Protein AF-A0A662H8C0-F1 (afdb_monomer_lite)

Radius of gyration: 19.77 Å; chains: 1; bounding box: 41×59×41 Å

Sequence (130 aa):
MLSRILSSNLGEEVEVVNSGVNGDTTRLALAGIDRGVFQHNPNLLIVMLGFNDALSPHRGLSLEEYENNLRLIVELASYRGVRVVLTTPNPVIEKLRGTAPGGAREAPKVREAPRVEPEHHYEEPRGWAG

Structure (mmCIF, N/CA/C/O backbone):
data_AF-A0A662H8C0-F1
#
_entry.id   AF-A0A662H8C0-F1
#
loop_
_atom_site.group_PDB
_atom_site.id
_atom_site.type_symbol
_atom_site.label_atom_id
_atom_site.label_alt_id
_atom_site.label_comp_id
_atom_site.label_asym_id
_atom_site.label_entity_id
_atom_site.label_seq_id
_atom_site.pdbx_PDB_ins_code
_atom_site.Cartn_x
_atom_site.Cartn_y
_atom_site.Cartn_z
_atom_site.occupancy
_atom_site.B_iso_or_equiv
_atom_site.auth_seq_id
_atom_site.auth_comp_id
_atom_site.auth_asym_id
_atom_site.auth_atom_id
_atom_site.pdbx_PDB_model_num
ATOM 1 N N . MET A 1 1 ? 4.672 -4.596 18.786 1.00 79.12 1 MET A N 1
ATOM 2 C CA . MET A 1 1 ? 5.603 -3.477 19.074 1.00 79.12 1 MET A CA 1
ATOM 3 C C . MET A 1 1 ? 5.020 -2.150 18.603 1.00 79.12 1 MET A C 1
ATOM 5 O O . MET A 1 1 ? 4.878 -1.272 19.439 1.00 79.12 1 MET A O 1
ATOM 9 N N . LEU A 1 2 ? 4.616 -2.020 17.331 1.00 85.75 2 LEU A N 1
ATOM 10 C CA . LEU A 1 2 ? 4.013 -0.785 16.808 1.00 85.75 2 LEU A CA 1
ATOM 11 C C . LEU A 1 2 ? 2.673 -0.424 17.471 1.00 85.75 2 LEU A C 1
ATOM 13 O O . LEU A 1 2 ? 2.526 0.708 17.913 1.00 85.75 2 LEU A O 1
ATOM 17 N N . SER A 1 3 ? 1.757 -1.387 17.632 1.00 87.94 3 SER A N 1
ATOM 18 C CA . SER A 1 3 ? 0.488 -1.176 18.354 1.00 87.94 3 SER A CA 1
ATOM 19 C C . SER A 1 3 ? 0.710 -0.559 19.734 1.00 87.94 3 SER A C 1
ATOM 21 O O . SER A 1 3 ? 0.181 0.499 20.023 1.00 87.94 3 SER A O 1
ATOM 23 N N . ARG A 1 4 ? 1.607 -1.135 20.544 1.00 90.06 4 ARG A N 1
ATOM 24 C CA . ARG A 1 4 ? 1.956 -0.611 21.876 1.00 90.06 4 ARG A CA 1
ATOM 25 C C . ARG A 1 4 ? 2.463 0.837 21.849 1.00 90.06 4 ARG A C 1
ATOM 27 O O . ARG A 1 4 ? 2.117 1.605 22.740 1.00 90.06 4 ARG A O 1
ATOM 34 N N . ILE A 1 5 ? 3.295 1.196 20.869 1.00 93.50 5 ILE A N 1
ATOM 35 C CA . ILE A 1 5 ? 3.823 2.563 20.733 1.00 93.50 5 ILE A CA 1
ATOM 36 C C . ILE A 1 5 ? 2.693 3.527 20.368 1.00 93.50 5 ILE A C 1
ATOM 38 O O . ILE A 1 5 ? 2.568 4.578 20.990 1.00 93.50 5 ILE A O 1
ATOM 42 N N . LEU A 1 6 ? 1.858 3.161 19.393 1.00 91.94 6 LEU A N 1
ATOM 43 C CA . LEU A 1 6 ? 0.723 3.985 18.981 1.00 91.94 6 LEU A CA 1
ATOM 44 C C . LEU A 1 6 ? -0.277 4.148 20.121 1.00 91.94 6 LEU A C 1
ATOM 46 O O . LEU A 1 6 ? -0.630 5.279 20.438 1.00 91.94 6 LEU A O 1
ATOM 50 N N . SER A 1 7 ? -0.638 3.059 20.801 1.00 92.31 7 SER A N 1
ATOM 51 C CA . SER A 1 7 ? -1.571 3.122 21.920 1.00 92.31 7 SER A CA 1
ATOM 52 C C . SER A 1 7 ? -1.055 4.009 23.051 1.00 92.31 7 SER A C 1
ATOM 54 O O . SER A 1 7 ? -1.790 4.824 23.597 1.00 92.31 7 SER A O 1
ATOM 56 N N . SER A 1 8 ? 0.239 3.909 23.378 1.00 93.50 8 SER A N 1
ATOM 57 C CA . SER A 1 8 ? 0.850 4.743 24.419 1.00 93.50 8 SER A CA 1
ATOM 58 C C . SER A 1 8 ? 0.883 6.229 24.057 1.00 93.50 8 SER A C 1
ATOM 60 O O . SER A 1 8 ? 0.754 7.058 24.950 1.00 93.50 8 SER A O 1
ATOM 62 N N . ASN A 1 9 ? 1.102 6.568 22.785 1.00 94.81 9 ASN A N 1
ATOM 63 C CA . ASN A 1 9 ? 1.202 7.961 22.341 1.00 94.81 9 ASN A CA 1
ATOM 64 C C . ASN A 1 9 ? -0.166 8.611 22.114 1.00 94.81 9 ASN A C 1
ATOM 66 O O . ASN A 1 9 ? -0.297 9.818 22.285 1.00 94.81 9 ASN A O 1
ATOM 70 N N . LEU A 1 10 ? -1.166 7.826 21.706 1.00 92.12 10 LEU A N 1
ATOM 71 C CA . LEU A 1 10 ? -2.519 8.316 21.438 1.00 92.12 10 LEU A CA 1
ATOM 72 C C . LEU A 1 10 ? -3.417 8.274 22.679 1.00 92.12 10 LEU A C 1
ATOM 74 O O . LEU A 1 10 ? -4.424 8.971 22.712 1.00 92.12 10 LEU A O 1
ATOM 78 N N . GLY A 1 11 ? -3.059 7.487 23.699 1.00 94.00 11 GLY A N 1
ATOM 79 C CA . GLY A 1 11 ? -3.901 7.289 24.881 1.00 94.00 11 GLY A CA 1
ATOM 80 C C . GLY A 1 11 ? -5.142 6.431 24.611 1.00 94.00 11 GLY A C 1
ATOM 81 O O . GLY A 1 11 ? -6.066 6.429 25.418 1.00 94.00 11 GLY A O 1
ATOM 82 N N . GLU A 1 12 ? -5.159 5.697 23.498 1.00 93.31 12 GLU A N 1
ATOM 83 C CA . GLU A 1 12 ? -6.263 4.842 23.052 1.00 93.31 12 GLU A CA 1
ATOM 84 C C . GLU A 1 12 ? -5.739 3.457 22.664 1.00 93.31 12 GLU A C 1
ATOM 86 O O . GLU A 1 12 ? -4.566 3.296 22.335 1.00 93.31 12 GLU A O 1
ATOM 91 N N . GLU A 1 13 ? -6.584 2.430 22.690 1.00 94.06 13 GLU A N 1
ATOM 92 C CA . GLU A 1 13 ? -6.186 1.101 22.228 1.00 94.06 13 GLU A CA 1
ATOM 93 C C . GLU A 1 13 ? -6.193 1.035 20.694 1.00 94.06 13 GLU A C 1
ATOM 95 O O . GLU A 1 13 ? -7.218 1.263 20.056 1.00 94.06 13 GLU A O 1
ATOM 100 N N . VAL A 1 14 ? -5.040 0.716 20.096 1.00 94.94 14 VAL A N 1
ATOM 101 C CA . VAL A 1 14 ? -4.868 0.620 18.642 1.00 94.94 14 VAL A CA 1
ATOM 102 C C . VAL A 1 14 ? -4.507 -0.802 18.227 1.00 94.94 14 VAL A C 1
ATOM 104 O O . VAL A 1 14 ? -3.469 -1.344 18.624 1.00 94.94 14 VAL A O 1
ATOM 107 N N . GLU A 1 15 ? -5.318 -1.377 17.342 1.00 95.44 15 GLU A N 1
ATOM 108 C CA . GLU A 1 15 ? -4.973 -2.593 16.610 1.00 95.44 15 GLU A CA 1
ATOM 109 C C . GLU A 1 15 ? -4.134 -2.249 15.372 1.00 95.44 15 GLU A C 1
ATOM 111 O O . GLU A 1 15 ? -4.421 -1.307 14.634 1.00 95.44 15 GLU A O 1
ATOM 116 N N . VAL A 1 16 ? -3.073 -3.022 15.137 1.00 96.12 16 VAL A N 1
ATOM 117 C CA . VAL A 1 16 ? -2.213 -2.861 13.962 1.00 96.12 16 VAL A CA 1
ATOM 118 C C . VAL A 1 16 ? -2.063 -4.204 13.270 1.00 96.12 16 VAL A C 1
ATOM 120 O O . VAL A 1 16 ? -1.516 -5.143 13.850 1.00 96.12 16 VAL A O 1
ATOM 123 N N . VAL A 1 17 ? -2.477 -4.257 12.006 1.00 96.50 17 VAL A N 1
ATOM 124 C CA . VAL A 1 17 ? -2.337 -5.426 11.136 1.00 96.50 17 VAL A CA 1
ATOM 125 C C . VAL A 1 17 ? -1.258 -5.147 10.093 1.00 96.50 17 VAL A C 1
ATOM 127 O O . VAL A 1 17 ? -1.280 -4.117 9.423 1.00 96.50 17 VAL A O 1
ATOM 130 N N . ASN A 1 18 ? -0.290 -6.058 9.961 1.00 95.62 18 ASN A N 1
ATOM 131 C CA . ASN A 1 18 ? 0.692 -5.999 8.882 1.00 95.62 18 ASN A CA 1
ATOM 132 C C . ASN A 1 18 ? 0.175 -6.788 7.674 1.00 95.62 18 ASN A C 1
ATOM 134 O O . ASN A 1 18 ? 0.139 -8.017 7.714 1.00 95.62 18 ASN A O 1
ATOM 138 N N . SER A 1 19 ? -0.175 -6.072 6.608 1.00 96.12 19 SER A N 1
ATOM 139 C CA . SER A 1 19 ? -0.646 -6.646 5.341 1.00 96.12 19 SER A CA 1
ATOM 140 C C . SER A 1 19 ? 0.432 -6.692 4.248 1.00 96.12 19 SER A C 1
ATOM 142 O O . SER A 1 19 ? 0.122 -6.976 3.094 1.00 96.12 19 SER A O 1
ATOM 144 N N . GLY A 1 20 ? 1.690 -6.378 4.575 1.00 93.50 20 GLY A N 1
ATOM 145 C CA . GLY A 1 20 ? 2.796 -6.371 3.622 1.00 93.50 20 GLY A CA 1
ATOM 146 C C . GLY A 1 20 ? 3.319 -7.775 3.318 1.00 93.50 20 GLY A C 1
ATOM 147 O O . GLY A 1 20 ? 3.577 -8.564 4.228 1.00 93.50 20 GLY A O 1
ATOM 148 N N . VAL A 1 21 ? 3.535 -8.065 2.033 1.00 92.31 21 VAL A N 1
ATOM 149 C CA . VAL A 1 21 ? 4.113 -9.328 1.557 1.00 92.31 21 VAL A CA 1
ATOM 150 C C . VAL A 1 21 ? 5.485 -9.068 0.939 1.00 92.31 21 VAL A C 1
ATOM 152 O O . VAL A 1 21 ? 5.679 -8.163 0.126 1.00 92.31 21 VAL A O 1
ATOM 155 N N . ASN A 1 22 ? 6.474 -9.868 1.340 1.00 90.00 22 ASN A N 1
ATOM 156 C CA . ASN A 1 22 ? 7.832 -9.755 0.816 1.00 90.00 22 ASN A CA 1
ATOM 157 C C . ASN A 1 22 ? 7.850 -9.968 -0.703 1.00 90.00 22 ASN A C 1
ATOM 159 O O . ASN A 1 22 ? 7.406 -11.002 -1.195 1.00 90.00 22 ASN A O 1
ATOM 163 N N . GLY A 1 23 ? 8.432 -9.014 -1.429 1.00 87.75 23 GLY A N 1
ATOM 164 C CA . GLY A 1 23 ? 8.538 -9.072 -2.889 1.00 87.75 23 GLY A CA 1
ATOM 165 C C . GLY A 1 23 ? 7.343 -8.487 -3.646 1.00 87.75 23 GLY A C 1
ATOM 166 O O . GLY A 1 23 ? 7.404 -8.428 -4.875 1.00 87.75 23 GLY A O 1
ATOM 167 N N . ASP A 1 24 ? 6.299 -8.014 -2.956 1.00 91.44 24 ASP A N 1
ATOM 168 C CA . ASP A 1 24 ? 5.156 -7.390 -3.621 1.00 91.44 24 ASP A CA 1
ATOM 169 C C . ASP A 1 24 ? 5.541 -6.095 -4.337 1.00 91.44 24 ASP A C 1
ATOM 171 O O . ASP A 1 24 ? 6.325 -5.279 -3.841 1.00 91.44 24 ASP A O 1
ATOM 175 N N . THR A 1 25 ? 4.949 -5.923 -5.517 1.00 94.25 25 THR A N 1
ATOM 176 C CA . THR A 1 25 ? 4.856 -4.652 -6.236 1.00 94.25 25 THR A CA 1
ATOM 177 C C . THR A 1 25 ? 3.486 -4.027 -5.982 1.00 94.25 25 THR A C 1
ATOM 179 O O . THR A 1 25 ? 2.572 -4.692 -5.487 1.00 94.25 25 THR A O 1
ATOM 182 N N . THR A 1 26 ? 3.286 -2.777 -6.393 1.00 96.00 26 THR A N 1
ATOM 183 C CA . THR A 1 26 ? 1.966 -2.127 -6.358 1.00 96.00 26 THR A CA 1
ATOM 184 C C . THR A 1 26 ? 0.889 -2.910 -7.112 1.00 96.00 26 THR A C 1
ATOM 186 O O . THR A 1 26 ? -0.246 -2.964 -6.648 1.00 96.00 26 THR A O 1
ATOM 189 N N . ARG A 1 27 ? 1.241 -3.602 -8.206 1.00 95.94 27 ARG A N 1
ATOM 190 C CA . ARG A 1 27 ? 0.320 -4.478 -8.954 1.00 95.94 27 ARG A CA 1
ATOM 191 C C . ARG A 1 27 ? -0.211 -5.627 -8.091 1.00 95.94 27 ARG A C 1
ATOM 193 O O . ARG A 1 27 ? -1.407 -5.904 -8.102 1.00 95.94 27 ARG A O 1
ATOM 200 N N . LEU A 1 28 ? 0.679 -6.316 -7.371 1.00 95.44 28 LEU A N 1
ATOM 201 C CA . LEU A 1 28 ? 0.303 -7.454 -6.521 1.00 95.44 28 LEU A CA 1
ATOM 202 C C . LEU A 1 28 ?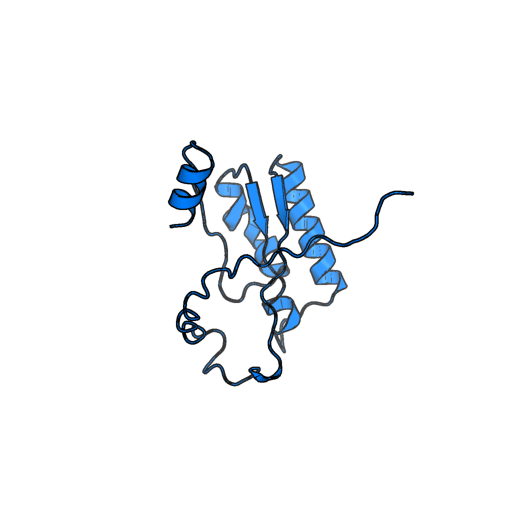 -0.478 -6.990 -5.291 1.00 95.44 28 LEU A C 1
ATOM 204 O O . LEU A 1 28 ? -1.517 -7.571 -4.978 1.00 95.44 28 LEU A O 1
ATOM 208 N N . ALA A 1 29 ? -0.034 -5.895 -4.671 1.00 96.38 29 ALA A N 1
ATOM 209 C CA . ALA A 1 29 ? -0.732 -5.285 -3.547 1.00 96.38 29 ALA A CA 1
ATOM 210 C C . ALA A 1 29 ? -2.163 -4.872 -3.928 1.00 96.38 29 ALA A C 1
ATOM 212 O O . ALA A 1 29 ? -3.102 -5.190 -3.202 1.00 96.38 29 ALA A O 1
ATOM 213 N N . LEU A 1 30 ? -2.347 -4.231 -5.090 1.00 97.69 30 LEU A N 1
ATOM 214 C CA . LEU A 1 30 ? -3.665 -3.843 -5.597 1.00 97.69 30 LEU A CA 1
ATOM 215 C C . LEU A 1 30 ? -4.551 -5.067 -5.872 1.00 97.69 30 LEU A C 1
ATOM 217 O O . LEU A 1 30 ? -5.702 -5.089 -5.451 1.00 97.69 30 LEU A O 1
ATOM 221 N N . ALA A 1 31 ? -4.018 -6.106 -6.521 1.00 97.19 31 ALA A N 1
ATOM 222 C CA . ALA A 1 31 ? -4.773 -7.328 -6.806 1.00 97.19 31 ALA A CA 1
ATOM 223 C C . ALA A 1 31 ? -5.231 -8.065 -5.532 1.00 97.19 31 ALA A C 1
ATOM 225 O O . ALA A 1 31 ? -6.267 -8.729 -5.534 1.00 97.19 31 ALA A O 1
ATOM 226 N N . GLY A 1 32 ? -4.459 -7.962 -4.448 1.00 96.81 32 GLY A N 1
ATOM 227 C CA . GLY A 1 32 ? -4.745 -8.603 -3.167 1.00 96.81 32 GLY A CA 1
ATOM 228 C C . GLY A 1 32 ? -5.466 -7.726 -2.143 1.00 96.81 32 GLY A C 1
ATOM 229 O O . GLY A 1 32 ? -5.749 -8.222 -1.053 1.00 96.81 32 GLY A O 1
ATOM 230 N N . ILE A 1 33 ? -5.753 -6.453 -2.441 1.00 97.62 33 ILE A N 1
ATOM 231 C CA . ILE A 1 33 ? -6.072 -5.455 -1.408 1.00 97.62 33 ILE A CA 1
ATOM 232 C C . ILE A 1 33 ? -7.335 -5.777 -0.601 1.00 97.62 33 ILE A C 1
ATOM 234 O O . ILE A 1 33 ? -7.342 -5.595 0.616 1.00 97.62 33 ILE A O 1
ATOM 238 N N . ASP A 1 34 ? -8.381 -6.324 -1.226 1.00 97.62 34 ASP A N 1
ATOM 239 C CA . ASP A 1 34 ? -9.612 -6.671 -0.505 1.00 97.62 34 ASP A CA 1
ATOM 240 C C . ASP A 1 34 ? -9.353 -7.738 0.566 1.00 97.62 34 ASP A C 1
ATOM 242 O O . ASP A 1 34 ? -9.746 -7.579 1.723 1.00 97.62 34 ASP A O 1
ATOM 246 N N . ARG A 1 35 ? -8.621 -8.797 0.204 1.00 96.81 35 ARG A N 1
ATOM 247 C CA . ARG A 1 35 ? -8.271 -9.879 1.129 1.00 96.81 35 ARG A CA 1
ATOM 248 C C . ARG A 1 35 ? -7.158 -9.475 2.090 1.00 96.81 35 ARG A C 1
ATOM 250 O O . ARG A 1 35 ? -7.163 -9.928 3.214 1.00 96.81 35 ARG A O 1
ATOM 257 N N . GLY A 1 36 ? -6.174 -8.690 1.672 1.00 95.81 36 GLY A N 1
ATOM 258 C CA . GLY A 1 36 ? -5.024 -8.356 2.517 1.00 95.81 36 GLY A CA 1
ATOM 259 C C . GLY A 1 36 ? -5.312 -7.234 3.509 1.00 95.81 36 GLY A C 1
ATOM 260 O O . GLY A 1 36 ? -4.747 -7.222 4.599 1.00 95.81 36 GLY A O 1
ATOM 261 N N . VAL A 1 37 ? -6.180 -6.293 3.137 1.00 97.69 37 VAL A N 1
ATOM 262 C CA . VAL A 1 37 ? -6.387 -5.034 3.861 1.00 97.69 37 VAL A CA 1
ATOM 263 C C . VAL A 1 37 ? -7.850 -4.868 4.251 1.00 97.69 37 VAL A C 1
ATOM 265 O O . VAL A 1 37 ? -8.159 -4.780 5.438 1.00 97.69 37 VAL A O 1
ATOM 268 N N . PHE A 1 38 ? -8.768 -4.837 3.282 1.00 97.69 38 PHE A N 1
ATOM 269 C CA . PHE A 1 38 ? -10.142 -4.409 3.567 1.00 97.69 38 PHE A CA 1
ATOM 270 C C . PHE A 1 38 ? -10.963 -5.423 4.369 1.00 97.69 38 PHE A C 1
ATOM 272 O O . PHE A 1 38 ? -11.859 -5.000 5.094 1.00 97.69 38 PHE A O 1
ATOM 279 N N . GLN A 1 39 ? -10.613 -6.715 4.363 1.00 97.56 39 GLN A N 1
ATOM 280 C CA . GLN A 1 39 ? -11.232 -7.708 5.256 1.00 97.56 39 GLN A CA 1
ATOM 281 C C . GLN A 1 39 ? -11.119 -7.343 6.751 1.00 97.56 39 GLN A C 1
ATOM 283 O O . GLN A 1 39 ? -11.903 -7.830 7.561 1.00 97.56 39 GLN A O 1
ATOM 288 N N . HIS A 1 40 ? -10.145 -6.502 7.117 1.00 97.12 40 HIS A N 1
ATOM 289 C CA . HIS A 1 40 ? -9.904 -6.063 8.491 1.00 97.12 40 HIS A CA 1
ATOM 290 C C . HIS A 1 40 ? -10.677 -4.790 8.869 1.00 97.12 40 HIS A C 1
ATOM 292 O O . HIS A 1 40 ? -10.554 -4.332 9.998 1.00 97.12 40 HIS A O 1
ATOM 298 N N . ASN A 1 41 ? -11.461 -4.209 7.950 1.00 97.25 41 ASN A N 1
ATOM 299 C CA . ASN A 1 41 ? -12.204 -2.957 8.150 1.00 97.25 41 ASN A CA 1
ATOM 300 C C . ASN A 1 41 ? -11.363 -1.816 8.776 1.00 97.25 41 ASN A C 1
ATOM 302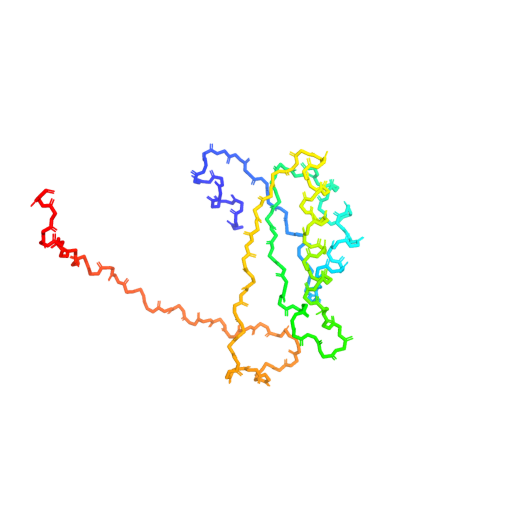 O O . ASN A 1 41 ? -11.777 -1.226 9.777 1.00 97.25 41 ASN A O 1
ATOM 306 N N . PRO A 1 42 ? -10.174 -1.495 8.229 1.00 97.88 42 PRO A N 1
ATOM 307 C CA . PRO A 1 42 ? -9.273 -0.534 8.856 1.00 97.88 42 PRO A CA 1
ATOM 308 C C . PRO A 1 42 ? -9.831 0.893 8.817 1.00 97.88 42 PRO A C 1
ATOM 310 O O . PRO A 1 42 ? -10.411 1.319 7.823 1.00 97.88 42 PRO A O 1
ATOM 313 N N . ASN A 1 43 ? -9.565 1.688 9.854 1.00 97.31 43 ASN A N 1
ATOM 314 C CA . ASN A 1 43 ? -9.856 3.131 9.837 1.00 97.31 43 ASN A CA 1
ATOM 315 C C . ASN A 1 43 ? -8.735 3.955 9.172 1.00 97.31 43 ASN A C 1
ATOM 317 O O . ASN A 1 43 ? -8.954 5.095 8.752 1.00 97.31 43 ASN A O 1
ATOM 321 N N . LEU A 1 44 ? -7.525 3.390 9.108 1.00 97.00 44 LEU A N 1
ATOM 322 C CA . LEU A 1 44 ? -6.316 4.002 8.563 1.00 97.00 44 LEU A CA 1
ATOM 323 C C . LEU A 1 44 ? -5.507 2.953 7.793 1.00 97.00 44 LEU A C 1
ATOM 325 O O . LEU A 1 44 ? -5.233 1.875 8.316 1.00 97.00 44 LEU A O 1
ATOM 329 N N . LEU A 1 45 ? -5.080 3.296 6.582 1.00 98.25 45 LEU A N 1
ATOM 330 C CA . LEU A 1 45 ? -4.183 2.505 5.750 1.00 98.25 45 LEU A CA 1
ATOM 331 C C . LEU A 1 45 ? -2.868 3.264 5.546 1.00 98.25 45 LEU A C 1
ATOM 333 O O . LEU A 1 45 ? -2.863 4.378 5.026 1.00 98.25 45 LEU A O 1
ATOM 337 N N . ILE A 1 46 ? -1.749 2.652 5.931 1.00 97.56 46 ILE A N 1
ATOM 338 C CA . ILE A 1 46 ? -0.402 3.175 5.671 1.00 97.56 46 ILE A CA 1
ATOM 339 C C . ILE A 1 46 ? 0.191 2.386 4.503 1.00 97.56 46 ILE A C 1
ATOM 341 O O . ILE A 1 46 ? 0.313 1.164 4.587 1.00 97.56 46 ILE A O 1
ATOM 345 N N . VAL A 1 47 ? 0.548 3.070 3.416 1.00 97.50 47 VAL A N 1
ATOM 346 C CA . VAL A 1 47 ? 1.032 2.442 2.178 1.00 97.50 47 VAL A CA 1
ATOM 347 C C . VAL A 1 47 ? 2.490 2.812 1.940 1.00 97.50 47 VAL A C 1
ATOM 349 O O . VAL A 1 47 ? 2.806 3.972 1.681 1.00 97.50 47 VAL A O 1
ATOM 352 N N . MET A 1 48 ? 3.359 1.800 1.968 1.00 96.00 48 MET A N 1
ATOM 353 C CA . MET A 1 48 ? 4.772 1.902 1.604 1.00 96.00 48 MET A CA 1
ATOM 354 C C . MET A 1 48 ? 5.097 0.854 0.533 1.00 96.00 48 MET A C 1
ATOM 356 O O . MET A 1 48 ? 5.354 -0.307 0.846 1.00 96.00 48 MET A O 1
ATOM 360 N N . LEU A 1 49 ? 5.062 1.254 -0.737 1.00 94.69 49 LEU A N 1
ATOM 361 C CA . LEU A 1 49 ? 5.314 0.398 -1.905 1.00 94.69 49 LEU A CA 1
ATOM 362 C C . LEU A 1 49 ? 6.288 1.101 -2.864 1.00 94.69 49 LEU A C 1
ATOM 364 O O . LEU A 1 49 ? 6.568 2.285 -2.697 1.00 94.69 49 LEU A O 1
ATOM 368 N N . GLY A 1 50 ? 6.832 0.381 -3.851 1.00 92.00 50 GLY A N 1
ATOM 369 C CA . GLY A 1 50 ? 7.702 0.960 -4.885 1.00 92.00 50 GLY A CA 1
ATOM 370 C C . GLY A 1 50 ? 9.119 0.389 -4.949 1.00 92.00 50 GLY A C 1
ATOM 371 O O . GLY A 1 50 ? 9.769 0.490 -5.986 1.00 92.00 50 GLY A O 1
ATOM 372 N N . PHE A 1 51 ? 9.607 -0.267 -3.887 1.00 91.12 51 PHE A N 1
ATOM 373 C CA . PHE A 1 51 ? 10.956 -0.854 -3.893 1.00 91.12 51 PHE A CA 1
ATOM 374 C C . PHE A 1 51 ? 11.092 -1.966 -4.947 1.00 91.12 51 PHE A C 1
ATOM 376 O O . PHE A 1 51 ? 12.009 -1.946 -5.768 1.00 91.12 51 PHE A O 1
ATOM 383 N N . ASN A 1 52 ? 10.161 -2.925 -4.960 1.00 89.56 52 ASN A N 1
ATOM 384 C CA . ASN A 1 52 ? 10.185 -4.023 -5.930 1.00 89.56 52 ASN A CA 1
ATOM 385 C C . ASN A 1 52 ? 9.724 -3.572 -7.321 1.00 89.56 52 ASN A C 1
ATOM 387 O O . ASN A 1 52 ? 10.205 -4.116 -8.312 1.00 89.56 52 ASN A O 1
ATOM 391 N N . ASP A 1 53 ? 8.845 -2.569 -7.400 1.00 91.00 53 ASP A N 1
ATOM 392 C CA . ASP A 1 53 ? 8.398 -1.948 -8.650 1.00 91.00 53 ASP A CA 1
ATOM 393 C C . ASP A 1 53 ? 9.576 -1.354 -9.435 1.00 91.00 53 ASP A C 1
ATOM 395 O O . ASP A 1 53 ? 9.620 -1.489 -10.655 1.00 91.00 53 ASP A O 1
ATOM 399 N N . ALA A 1 54 ? 10.550 -0.756 -8.737 1.00 87.56 54 ALA A N 1
ATOM 400 C CA . ALA A 1 54 ? 11.737 -0.154 -9.341 1.00 87.56 54 ALA A CA 1
ATOM 401 C C . ALA A 1 54 ? 12.878 -1.154 -9.606 1.00 87.56 54 ALA A C 1
ATOM 403 O O . ALA A 1 54 ? 13.641 -0.989 -10.558 1.00 87.56 54 ALA A O 1
ATOM 404 N N . LEU A 1 55 ? 13.042 -2.178 -8.758 1.00 79.06 55 LEU A N 1
ATOM 405 C CA . LEU A 1 55 ? 14.242 -3.026 -8.773 1.00 79.06 55 LEU A CA 1
ATOM 406 C 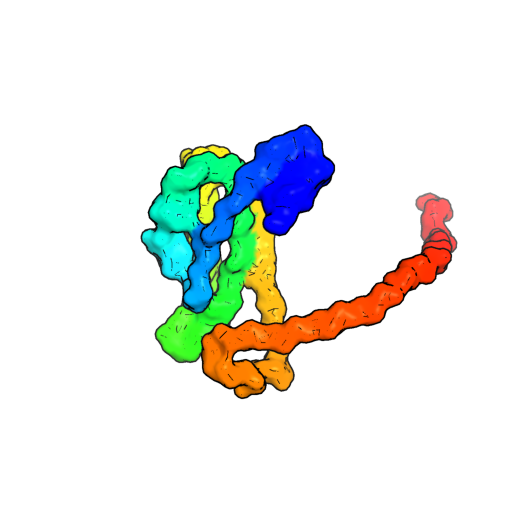C . LEU A 1 55 ? 14.093 -4.386 -9.451 1.00 79.06 55 LEU A C 1
ATOM 408 O O . LEU A 1 55 ? 15.107 -5.056 -9.651 1.00 79.06 55 LEU A O 1
ATOM 412 N N . SER A 1 56 ? 12.885 -4.826 -9.802 1.00 66.88 56 SER A N 1
ATOM 413 C CA . SER A 1 56 ? 12.712 -6.160 -10.383 1.00 66.88 56 SER A CA 1
ATOM 414 C C . SER A 1 56 ? 13.136 -6.212 -11.866 1.00 66.88 56 SER A C 1
ATOM 416 O O . SER A 1 56 ? 12.451 -5.635 -12.707 1.00 66.88 56 SER A O 1
ATOM 418 N N . PRO A 1 57 ? 14.178 -6.977 -12.253 1.00 54.91 57 PRO A N 1
ATOM 419 C CA . PRO A 1 57 ? 14.642 -7.051 -13.647 1.00 54.91 57 PRO A CA 1
ATOM 420 C C . PRO A 1 57 ? 13.649 -7.729 -14.611 1.00 54.91 57 PRO A C 1
ATOM 422 O O . PRO A 1 57 ? 13.755 -7.560 -15.820 1.00 54.91 57 PRO A O 1
ATOM 425 N N . HIS A 1 58 ? 12.671 -8.479 -14.090 1.00 52.81 58 HIS A N 1
ATOM 426 C CA . HIS A 1 58 ? 11.636 -9.170 -14.880 1.00 52.81 58 HIS A CA 1
ATOM 427 C C . HIS A 1 58 ? 10.201 -8.775 -14.493 1.00 52.81 58 HIS A C 1
ATOM 429 O O . HIS A 1 58 ? 9.244 -9.328 -15.027 1.00 52.81 58 HIS A O 1
ATOM 435 N N . ARG A 1 59 ? 10.041 -7.868 -13.520 1.00 60.53 59 ARG A N 1
ATOM 436 C CA . ARG A 1 59 ? 8.738 -7.431 -12.978 1.00 60.53 59 ARG A CA 1
ATOM 437 C C . ARG A 1 59 ? 8.680 -5.936 -12.657 1.00 60.53 59 ARG A C 1
ATOM 439 O O . ARG A 1 59 ? 7.743 -5.512 -11.984 1.00 60.53 59 ARG A O 1
ATOM 446 N N . GLY A 1 60 ? 9.680 -5.170 -13.091 1.00 68.06 60 GLY A N 1
ATOM 447 C CA . GLY A 1 60 ? 9.689 -3.725 -12.932 1.00 68.06 60 GLY A CA 1
ATOM 448 C C . GLY A 1 60 ? 8.463 -3.134 -13.614 1.00 68.06 60 GLY A C 1
ATOM 449 O O . GLY A 1 60 ? 8.101 -3.559 -14.714 1.00 68.06 60 GLY A O 1
ATOM 450 N N . LEU A 1 61 ? 7.783 -2.229 -12.925 1.00 86.69 61 LEU A N 1
ATOM 451 C CA . LEU A 1 61 ? 6.619 -1.549 -13.480 1.00 86.69 61 LEU A CA 1
ATOM 452 C C . LEU A 1 61 ? 7.076 -0.322 -14.258 1.00 86.69 61 LEU A C 1
ATOM 454 O O . LEU A 1 61 ? 8.105 0.277 -13.937 1.00 86.69 61 LEU A O 1
ATOM 458 N N . SER A 1 62 ? 6.297 0.083 -15.260 1.00 92.00 62 SER A N 1
ATOM 459 C CA . SER A 1 62 ? 6.447 1.442 -15.773 1.00 92.00 62 SER A CA 1
ATOM 460 C C . SER A 1 62 ? 6.086 2.439 -14.666 1.00 92.00 62 SER A C 1
ATOM 462 O O . SER A 1 62 ? 5.306 2.127 -13.760 1.00 92.00 62 SER A O 1
ATOM 464 N N . LEU A 1 63 ? 6.638 3.653 -14.738 1.00 92.50 63 LEU A N 1
ATOM 465 C CA . LEU A 1 63 ? 6.276 4.721 -13.801 1.00 92.50 63 LEU A CA 1
ATOM 466 C C . LEU A 1 63 ? 4.767 5.009 -13.844 1.00 92.50 63 LEU A C 1
ATOM 468 O O . LEU A 1 63 ? 4.152 5.197 -12.801 1.00 92.50 63 LEU A O 1
ATOM 472 N N . GLU A 1 64 ? 4.182 4.970 -15.042 1.00 95.88 64 GLU A N 1
ATOM 473 C CA . GLU A 1 64 ? 2.745 5.130 -15.259 1.00 95.88 64 GLU A CA 1
ATOM 474 C C . GLU A 1 64 ? 1.933 4.039 -14.551 1.00 95.88 64 GLU A C 1
ATOM 476 O O . GLU A 1 64 ? 0.961 4.337 -13.864 1.00 95.88 64 GLU A O 1
ATOM 481 N N . GLU A 1 65 ? 2.336 2.771 -14.667 1.00 96.06 65 GLU A N 1
ATOM 482 C CA . GLU A 1 65 ? 1.629 1.679 -13.999 1.00 96.06 65 GLU A CA 1
ATOM 483 C C . GLU A 1 65 ? 1.756 1.777 -12.474 1.00 96.06 65 GLU A C 1
ATOM 485 O O . GLU A 1 65 ? 0.769 1.603 -11.763 1.00 96.06 65 GLU A O 1
ATOM 490 N N . TYR A 1 66 ? 2.946 2.100 -11.965 1.00 95.56 66 TYR A N 1
ATOM 491 C CA . TYR A 1 66 ? 3.161 2.351 -10.541 1.00 95.56 66 TYR A CA 1
ATOM 492 C C . TYR A 1 66 ? 2.265 3.486 -10.018 1.00 95.56 66 TYR A C 1
ATOM 494 O O . TYR A 1 66 ? 1.589 3.321 -9.000 1.00 95.56 66 TYR A O 1
ATOM 502 N N . GLU A 1 67 ? 2.219 4.617 -10.728 1.00 97.00 67 GLU A N 1
ATOM 503 C CA . GLU A 1 67 ? 1.383 5.760 -10.363 1.00 97.00 67 GLU A CA 1
ATOM 504 C C . GLU A 1 67 ? -0.106 5.393 -10.377 1.00 97.00 67 GLU A C 1
ATOM 506 O O . GLU A 1 67 ? -0.817 5.652 -9.403 1.00 97.00 67 GLU A O 1
ATOM 511 N N . ASN A 1 68 ? -0.569 4.738 -11.443 1.00 98.38 68 ASN A N 1
ATOM 512 C CA . ASN A 1 68 ? -1.957 4.311 -11.577 1.00 98.38 68 ASN A CA 1
ATOM 513 C C . ASN A 1 68 ? -2.359 3.330 -10.471 1.00 98.38 68 ASN A C 1
ATOM 515 O O . ASN A 1 68 ? -3.424 3.482 -9.875 1.00 98.38 68 ASN A O 1
ATOM 519 N N . ASN A 1 69 ? -1.499 2.367 -10.130 1.00 98.25 69 ASN A N 1
ATOM 520 C CA . ASN A 1 69 ? -1.784 1.425 -9.051 1.00 98.25 69 ASN A CA 1
ATOM 521 C C . ASN A 1 69 ? -1.919 2.134 -7.697 1.00 98.25 69 ASN A C 1
ATOM 523 O O . ASN A 1 69 ? -2.841 1.831 -6.942 1.00 98.25 69 ASN A O 1
ATOM 527 N N . LEU A 1 70 ? -1.043 3.095 -7.383 1.00 98.12 70 LEU A N 1
ATOM 528 C CA . LEU A 1 70 ? -1.155 3.870 -6.143 1.00 98.12 70 LEU A CA 1
ATOM 529 C C . LEU A 1 70 ? -2.430 4.717 -6.103 1.00 98.12 70 LEU A C 1
ATOM 531 O O . LEU A 1 70 ? -3.092 4.755 -5.065 1.00 98.12 70 LEU A O 1
ATOM 535 N N . ARG A 1 71 ? -2.799 5.358 -7.219 1.00 98.50 71 ARG A N 1
ATOM 536 C CA . ARG A 1 71 ? -4.061 6.105 -7.332 1.00 98.50 71 ARG A CA 1
ATOM 537 C C . ARG A 1 71 ? -5.256 5.202 -7.049 1.00 98.50 71 ARG A C 1
ATOM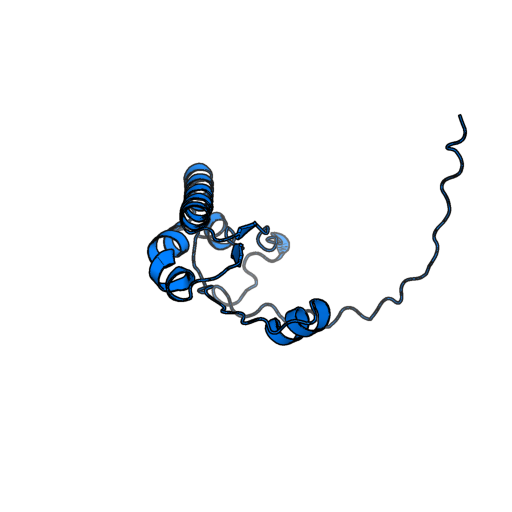 539 O O . ARG A 1 71 ? -6.061 5.534 -6.186 1.00 98.50 71 ARG A O 1
ATOM 546 N N . LEU A 1 72 ? -5.308 4.025 -7.672 1.00 98.69 72 LEU A N 1
ATOM 547 C CA . LEU A 1 72 ? -6.381 3.052 -7.456 1.00 98.69 72 LEU A CA 1
ATOM 548 C C . LEU A 1 72 ? -6.445 2.559 -6.005 1.00 98.69 72 LEU A C 1
ATOM 550 O O . LEU A 1 72 ? -7.534 2.457 -5.445 1.00 98.69 72 LEU A O 1
ATOM 554 N N . ILE A 1 73 ? -5.303 2.298 -5.359 1.00 98.44 73 ILE A N 1
ATOM 555 C CA . ILE A 1 73 ? -5.262 1.931 -3.932 1.00 98.44 73 ILE A CA 1
ATOM 556 C C . ILE A 1 73 ? -5.897 3.036 -3.072 1.00 98.44 73 ILE A C 1
ATOM 558 O O . ILE A 1 73 ? -6.733 2.746 -2.212 1.00 98.44 73 ILE A O 1
ATOM 562 N N . VAL A 1 74 ? -5.527 4.299 -3.310 1.00 98.38 74 VAL A N 1
ATOM 563 C CA . VAL A 1 74 ? -6.066 5.452 -2.572 1.00 98.38 74 VAL A CA 1
ATOM 564 C C . VAL A 1 74 ? -7.559 5.636 -2.844 1.00 98.38 74 VAL A C 1
ATOM 566 O O . VAL A 1 74 ? -8.326 5.850 -1.907 1.00 98.38 74 VAL A O 1
ATOM 569 N N . GLU A 1 75 ? -7.993 5.519 -4.097 1.00 98.50 75 GLU A N 1
ATOM 570 C CA . GLU A 1 75 ? -9.399 5.637 -4.492 1.00 98.50 75 GLU A CA 1
ATOM 571 C C . GLU A 1 75 ? -10.265 4.546 -3.853 1.00 98.50 75 GLU A C 1
ATOM 573 O O . GLU A 1 75 ? -11.311 4.848 -3.277 1.00 98.50 75 GLU A O 1
ATOM 578 N N . LEU A 1 76 ? -9.812 3.288 -3.876 1.00 98.44 76 LEU A N 1
ATOM 579 C CA . LEU A 1 76 ? -10.522 2.163 -3.262 1.00 98.44 76 LEU A CA 1
ATOM 580 C C . LEU A 1 76 ? -10.660 2.315 -1.745 1.00 98.44 76 LEU A C 1
ATOM 582 O O . LEU A 1 76 ? -11.709 1.969 -1.192 1.00 98.44 76 LEU A O 1
ATOM 586 N N . ALA A 1 77 ? -9.616 2.819 -1.084 1.00 98.19 77 ALA A N 1
ATOM 587 C CA . ALA A 1 77 ? -9.627 3.109 0.344 1.00 98.19 77 ALA A CA 1
ATOM 588 C C . ALA A 1 77 ? -10.568 4.281 0.667 1.00 98.19 77 ALA A C 1
ATOM 590 O O . ALA A 1 77 ? -11.415 4.161 1.552 1.00 98.19 77 ALA A O 1
ATOM 591 N N . SER A 1 78 ? -10.490 5.367 -0.107 1.00 96.62 78 SER A N 1
ATOM 592 C CA . SER A 1 78 ? -11.356 6.544 0.026 1.00 96.62 78 SER A CA 1
ATOM 593 C C . SER A 1 78 ? -12.835 6.191 -0.150 1.00 96.62 78 SER A C 1
ATOM 595 O O . SER A 1 78 ? -13.662 6.557 0.684 1.00 96.62 78 SER A O 1
ATOM 597 N N . TYR A 1 79 ? -13.167 5.381 -1.163 1.00 97.69 79 TYR A N 1
ATOM 598 C CA . TYR A 1 79 ? -14.528 4.885 -1.397 1.00 97.69 79 TYR A CA 1
ATOM 599 C C . TYR A 1 79 ? -15.088 4.098 -0.200 1.00 97.69 79 TYR A C 1
ATOM 601 O O . TYR A 1 79 ? -16.289 4.111 0.055 1.00 97.69 79 TYR A O 1
ATOM 609 N N . ARG A 1 80 ? -14.213 3.436 0.563 1.00 97.56 80 ARG A N 1
ATOM 610 C CA . ARG A 1 80 ? -14.560 2.679 1.775 1.00 97.56 80 ARG A CA 1
ATOM 611 C C . ARG A 1 80 ? -14.495 3.518 3.058 1.00 97.56 80 ARG A C 1
ATOM 613 O O . ARG A 1 80 ? -14.678 2.973 4.141 1.00 97.56 80 ARG A O 1
ATOM 620 N N . GLY A 1 81 ? -14.225 4.822 2.965 1.00 97.81 81 GLY A N 1
ATOM 621 C CA . GLY A 1 81 ? -14.082 5.708 4.125 1.00 97.81 81 GLY A CA 1
ATOM 622 C C . GLY A 1 81 ? -12.796 5.489 4.932 1.00 97.81 81 GLY A C 1
ATOM 623 O O . GLY A 1 81 ? -12.708 5.925 6.080 1.00 97.81 81 GLY A O 1
ATOM 624 N N . VAL A 1 82 ? -11.796 4.820 4.354 1.00 98.50 82 VAL A N 1
ATOM 625 C CA . VAL A 1 82 ? -10.504 4.548 4.993 1.00 98.50 82 VAL A CA 1
ATOM 626 C C . VAL A 1 82 ? -9.556 5.715 4.729 1.00 98.50 82 VAL A C 1
ATOM 628 O O . VAL A 1 82 ? -9.312 6.083 3.579 1.00 98.50 82 VAL A O 1
ATOM 631 N N . ARG A 1 83 ? -8.976 6.297 5.786 1.00 98.06 83 ARG A N 1
ATOM 632 C CA . ARG A 1 83 ? -7.940 7.332 5.635 1.00 98.06 83 ARG A CA 1
ATOM 633 C C . ARG A 1 83 ? -6.643 6.701 5.142 1.00 98.06 83 ARG A C 1
ATOM 635 O O . ARG A 1 83 ? -6.281 5.626 5.609 1.00 98.06 83 ARG A O 1
ATOM 642 N N . VAL A 1 84 ? -5.914 7.380 4.260 1.00 98.25 84 VAL A N 1
ATOM 643 C CA . VAL A 1 84 ? -4.662 6.855 3.696 1.00 98.25 84 VAL A CA 1
ATOM 644 C C . VAL A 1 84 ? -3.483 7.752 4.048 1.00 98.25 84 VAL A C 1
ATOM 646 O O . VAL A 1 84 ? -3.558 8.970 3.906 1.00 98.25 84 VAL A O 1
ATOM 649 N N . VAL A 1 85 ? -2.378 7.135 4.467 1.00 97.94 85 VAL A N 1
ATOM 650 C CA . VAL A 1 85 ? -1.059 7.766 4.577 1.00 97.94 85 VAL A CA 1
ATOM 651 C C . VAL A 1 85 ? -0.135 7.092 3.576 1.00 97.94 85 VAL A C 1
ATOM 653 O O . VAL A 1 85 ? 0.139 5.897 3.684 1.00 97.94 85 VAL A O 1
ATOM 656 N N . LEU A 1 86 ? 0.353 7.856 2.604 1.00 97.00 86 LEU A N 1
ATOM 657 C CA . LEU A 1 86 ? 1.398 7.397 1.696 1.00 97.00 86 LEU A CA 1
ATOM 658 C C . LEU A 1 86 ? 2.763 7.687 2.314 1.00 97.00 86 LEU A C 1
ATOM 660 O O . LEU A 1 86 ? 3.017 8.803 2.767 1.00 97.00 86 LEU A O 1
ATOM 664 N N . THR A 1 87 ? 3.652 6.700 2.298 1.00 96.56 87 THR A N 1
ATOM 665 C CA . THR A 1 87 ? 5.047 6.872 2.705 1.00 96.56 87 THR A CA 1
ATOM 666 C C . THR A 1 87 ? 5.968 6.429 1.578 1.00 96.56 87 THR A C 1
ATOM 668 O O . THR A 1 87 ? 5.674 5.487 0.840 1.00 96.56 87 THR A O 1
ATOM 671 N N . THR A 1 88 ? 7.107 7.099 1.433 1.00 92.19 88 THR A N 1
ATOM 672 C CA . THR A 1 88 ? 8.111 6.704 0.443 1.00 92.19 88 THR A CA 1
ATOM 673 C C . THR A 1 88 ? 8.766 5.377 0.844 1.00 92.19 88 THR A C 1
ATOM 675 O O . THR A 1 88 ? 8.967 5.131 2.037 1.00 92.19 88 THR A O 1
ATOM 678 N N . PRO A 1 89 ? 9.097 4.493 -0.118 1.00 87.31 89 PRO A N 1
ATOM 679 C CA . PRO A 1 89 ? 9.866 3.295 0.183 1.00 87.31 89 PRO A CA 1
ATOM 680 C C . PRO A 1 89 ? 11.287 3.670 0.612 1.00 87.31 89 PRO A C 1
ATOM 682 O O . PRO A 1 89 ? 11.799 4.744 0.286 1.00 87.31 89 PRO A O 1
ATOM 685 N N . ASN A 1 90 ? 11.949 2.750 1.311 1.00 84.00 90 ASN A N 1
ATOM 686 C CA . ASN A 1 90 ? 13.345 2.931 1.692 1.00 84.00 90 ASN A CA 1
ATOM 687 C C . ASN A 1 90 ? 14.230 3.156 0.453 1.00 84.00 90 ASN A C 1
ATOM 689 O O . ASN A 1 90 ? 14.052 2.463 -0.557 1.00 84.00 90 ASN A O 1
ATOM 693 N N . PRO A 1 91 ? 15.205 4.080 0.524 1.00 83.25 91 PRO A N 1
ATOM 694 C CA . PRO A 1 91 ? 16.084 4.359 -0.598 1.00 83.25 91 PRO A CA 1
ATOM 695 C C . PRO A 1 91 ? 16.954 3.145 -0.931 1.00 83.25 91 PRO A C 1
ATOM 697 O O . PRO A 1 91 ? 17.430 2.424 -0.050 1.00 83.25 91 PRO A O 1
ATOM 700 N N . VAL A 1 92 ? 17.218 2.960 -2.222 1.00 79.25 92 VAL A N 1
ATOM 701 C CA . VAL A 1 92 ? 18.208 1.998 -2.702 1.00 79.25 92 VAL A CA 1
ATOM 702 C C . VAL A 1 92 ? 19.566 2.681 -2.694 1.00 79.25 92 VAL A C 1
ATOM 704 O O . VAL A 1 92 ? 19.796 3.651 -3.412 1.00 79.25 92 VAL A O 1
ATOM 707 N N . ILE A 1 93 ? 20.491 2.169 -1.887 1.00 82.75 93 ILE A N 1
ATOM 708 C CA . ILE A 1 93 ? 21.882 2.611 -1.948 1.00 82.75 93 ILE A CA 1
ATOM 709 C C . ILE A 1 93 ? 22.551 1.835 -3.081 1.00 82.75 93 ILE A C 1
ATOM 711 O O . ILE A 1 93 ? 22.937 0.684 -2.898 1.00 82.75 93 ILE A O 1
ATOM 715 N N . GLU A 1 94 ? 22.707 2.471 -4.244 1.00 75.81 94 GLU A N 1
ATOM 716 C CA . GLU A 1 94 ? 23.280 1.854 -5.455 1.00 75.81 94 GLU A CA 1
ATOM 717 C C . GLU A 1 94 ? 24.632 1.168 -5.204 1.00 75.81 94 GLU A C 1
ATOM 719 O O . GLU A 1 94 ? 24.900 0.088 -5.720 1.00 75.81 94 GLU A O 1
ATOM 724 N N . LYS A 1 95 ? 25.465 1.738 -4.323 1.00 73.56 95 LYS A N 1
ATOM 725 C CA . LYS A 1 95 ? 26.768 1.161 -3.941 1.00 73.56 95 LYS A CA 1
ATOM 726 C C . LYS A 1 95 ? 26.667 -0.210 -3.256 1.00 73.56 95 LYS A C 1
ATOM 728 O O . LYS A 1 95 ? 27.656 -0.931 -3.214 1.00 73.56 95 LYS A O 1
ATOM 733 N N . LEU A 1 96 ? 25.505 -0.550 -2.699 1.00 68.62 96 LEU A N 1
ATOM 734 C CA . LEU A 1 96 ? 25.222 -1.820 -2.019 1.00 68.62 96 LEU A CA 1
ATOM 735 C C . LEU A 1 96 ? 24.361 -2.758 -2.882 1.00 68.62 96 LEU A C 1
ATOM 737 O O . LEU A 1 96 ? 23.922 -3.819 -2.432 1.00 68.62 96 LEU A O 1
ATOM 741 N N . ARG A 1 97 ? 24.094 -2.382 -4.137 1.00 61.69 97 ARG A N 1
ATOM 742 C CA . ARG A 1 97 ? 23.296 -3.180 -5.063 1.00 61.69 97 ARG A CA 1
ATOM 743 C C . ARG A 1 97 ? 24.079 -4.443 -5.442 1.00 61.69 97 ARG A C 1
ATOM 745 O O . ARG A 1 97 ? 25.151 -4.366 -6.028 1.00 61.69 97 ARG A O 1
ATOM 752 N N . GLY A 1 98 ? 23.547 -5.615 -5.086 1.00 58.12 98 GLY A N 1
ATOM 753 C CA . GLY A 1 98 ? 24.157 -6.922 -5.381 1.00 58.12 98 GLY A CA 1
ATOM 754 C C . GLY A 1 98 ? 25.031 -7.527 -4.273 1.00 58.12 98 GLY A C 1
ATOM 755 O O . GLY A 1 98 ? 25.456 -8.668 -4.417 1.00 58.12 98 GLY A O 1
ATOM 756 N N . THR A 1 99 ? 25.252 -6.839 -3.145 1.00 51.53 99 THR A N 1
ATOM 757 C CA . THR A 1 99 ? 25.963 -7.419 -1.981 1.00 51.53 99 THR A CA 1
ATOM 758 C C . THR A 1 99 ? 25.041 -8.195 -1.034 1.00 51.53 99 THR A C 1
ATOM 760 O O . THR A 1 99 ? 25.494 -8.729 -0.024 1.00 51.53 99 THR A O 1
ATOM 763 N N . ALA A 1 100 ? 23.743 -8.260 -1.342 1.00 45.00 100 ALA A N 1
ATOM 764 C CA . ALA A 1 100 ? 22.773 -9.060 -0.605 1.00 45.00 100 ALA A CA 1
ATOM 765 C C . ALA A 1 100 ? 22.790 -10.515 -1.123 1.00 45.00 100 ALA A C 1
ATOM 767 O O . ALA A 1 100 ? 22.512 -10.734 -2.307 1.00 45.00 100 ALA A O 1
ATOM 768 N N . PRO A 1 101 ? 23.101 -11.524 -0.286 1.00 38.47 101 PRO A N 1
ATOM 769 C CA . PRO A 1 101 ? 23.078 -12.917 -0.711 1.00 38.47 101 PRO A CA 1
ATOM 770 C C . PRO A 1 101 ? 21.623 -13.383 -0.864 1.00 38.47 101 PRO A C 1
ATOM 772 O O . PRO A 1 101 ? 20.964 -13.729 0.114 1.00 38.47 101 PRO A O 1
ATOM 775 N N . GLY A 1 102 ? 21.137 -13.392 -2.108 1.00 42.66 102 GLY A N 1
ATOM 776 C CA . GLY A 1 102 ? 19.762 -13.748 -2.463 1.00 42.66 102 GLY A CA 1
ATOM 777 C C . GLY A 1 102 ? 18.785 -12.607 -2.183 1.00 42.66 102 GLY A C 1
ATOM 778 O O . GLY A 1 102 ? 18.861 -11.961 -1.141 1.00 42.66 102 GLY A O 1
ATOM 779 N N . GLY A 1 103 ? 17.872 -12.344 -3.125 1.00 49.12 103 GLY A N 1
ATOM 780 C CA . GLY A 1 103 ? 16.813 -11.345 -2.968 1.00 49.12 103 GLY A CA 1
ATOM 781 C C . GLY A 1 103 ? 16.207 -11.386 -1.562 1.00 49.12 103 GLY A C 1
ATOM 782 O O . GLY A 1 103 ? 15.749 -12.433 -1.117 1.00 49.12 103 GLY A O 1
ATOM 783 N N . ALA A 1 104 ? 16.296 -10.255 -0.862 1.00 48.00 104 ALA A N 1
ATOM 784 C CA . ALA A 1 104 ? 15.836 -10.055 0.510 1.00 48.00 104 ALA A CA 1
ATOM 785 C C . ALA A 1 104 ? 16.262 -11.150 1.513 1.00 48.00 104 ALA A C 1
ATOM 787 O O . ALA A 1 104 ? 15.428 -11.847 2.088 1.00 48.00 104 ALA A O 1
ATOM 788 N N . ARG A 1 105 ? 17.559 -11.258 1.813 1.00 38.66 105 ARG A N 1
ATOM 789 C CA . ARG A 1 105 ? 17.973 -11.665 3.165 1.00 38.66 105 ARG A CA 1
ATOM 790 C C . ARG A 1 105 ? 18.292 -10.415 3.963 1.00 38.66 105 ARG A C 1
ATOM 792 O O . ARG A 1 105 ? 18.947 -9.521 3.433 1.00 38.66 105 ARG A O 1
ATOM 799 N N . GLU A 1 106 ? 17.732 -10.357 5.174 1.00 38.47 106 GLU A N 1
ATOM 800 C CA . GLU A 1 106 ? 17.781 -9.229 6.106 1.00 38.47 106 GLU A CA 1
ATOM 801 C C . GLU A 1 106 ? 19.083 -8.440 5.972 1.00 38.47 106 GLU A C 1
ATOM 803 O O . GLU A 1 106 ? 20.178 -9.001 6.072 1.00 38.47 106 GLU A O 1
ATOM 808 N N . ALA A 1 107 ? 18.950 -7.129 5.746 1.00 41.88 107 ALA A N 1
ATOM 809 C CA . ALA A 1 107 ? 20.076 -6.220 5.863 1.00 41.88 107 ALA A CA 1
ATOM 810 C C . ALA A 1 107 ? 20.782 -6.505 7.201 1.00 41.88 107 ALA A C 1
ATOM 812 O O . ALA A 1 107 ? 20.087 -6.745 8.197 1.00 41.88 107 ALA A O 1
ATOM 813 N N . PRO A 1 108 ? 22.129 -6.495 7.259 1.00 36.72 108 PRO A N 1
ATOM 814 C CA . PRO A 1 108 ? 22.812 -6.590 8.539 1.00 36.72 108 PRO A CA 1
ATOM 815 C C . PRO A 1 108 ? 22.191 -5.520 9.427 1.00 36.72 108 PRO A C 1
ATOM 817 O O . PRO A 1 108 ? 22.151 -4.357 9.017 1.00 36.72 108 PRO A O 1
ATOM 820 N N . LYS A 1 109 ? 21.625 -5.923 10.577 1.00 41.16 109 LYS A N 1
ATOM 821 C CA . LYS A 1 109 ? 21.073 -4.977 11.549 1.00 41.16 109 LYS A CA 1
ATOM 822 C C . LYS A 1 109 ? 22.121 -3.891 11.693 1.00 41.16 109 LYS A C 1
ATOM 824 O O . LYS A 1 109 ? 23.241 -4.193 12.115 1.00 41.16 109 LYS A O 1
ATOM 829 N N . VAL A 1 110 ? 21.789 -2.680 11.243 1.00 49.97 110 VAL A N 1
ATOM 830 C CA . VAL A 1 110 ? 22.636 -1.514 11.454 1.00 49.97 110 VAL A CA 1
ATOM 831 C C . VAL A 1 110 ? 22.908 -1.553 12.946 1.00 49.97 110 VAL A C 1
ATOM 833 O O . VAL A 1 110 ? 21.963 -1.500 13.735 1.00 49.97 110 VAL A O 1
ATOM 836 N N . ARG A 1 111 ? 24.166 -1.813 13.333 1.00 45.25 111 ARG A N 1
ATOM 837 C CA . ARG A 1 111 ? 24.568 -1.683 14.734 1.00 45.25 111 ARG A CA 1
ATOM 838 C C . ARG A 1 111 ? 24.069 -0.311 15.129 1.00 45.25 111 ARG A C 1
ATOM 840 O O . ARG A 1 111 ? 24.363 0.624 14.384 1.00 45.25 111 ARG A O 1
ATOM 847 N N . GLU A 1 112 ? 23.253 -0.238 16.181 1.00 39.84 112 GLU A N 1
ATOM 848 C CA . GLU A 1 112 ? 22.702 1.029 16.653 1.00 39.84 112 GLU A CA 1
ATOM 849 C C . GLU A 1 112 ? 23.810 2.070 16.554 1.00 39.84 112 GLU A C 1
ATOM 851 O O . GLU A 1 112 ? 24.896 1.877 17.115 1.00 39.84 112 GLU A O 1
ATOM 856 N N . ALA A 1 113 ? 23.585 3.097 15.728 1.00 46.34 113 ALA A N 1
ATOM 857 C CA . ALA A 1 113 ? 24.498 4.219 15.709 1.00 46.34 113 ALA A CA 1
ATOM 858 C C . ALA A 1 113 ? 24.616 4.666 17.172 1.00 46.34 113 ALA A C 1
ATOM 860 O O . ALA A 1 113 ? 23.580 4.735 17.847 1.00 46.34 113 ALA A O 1
ATOM 861 N N . PRO A 1 114 ? 25.838 4.868 17.699 1.00 42.78 114 PRO A N 1
ATOM 862 C CA . PRO A 1 114 ? 25.995 5.302 19.078 1.00 42.78 114 PRO A CA 1
ATOM 863 C C . PRO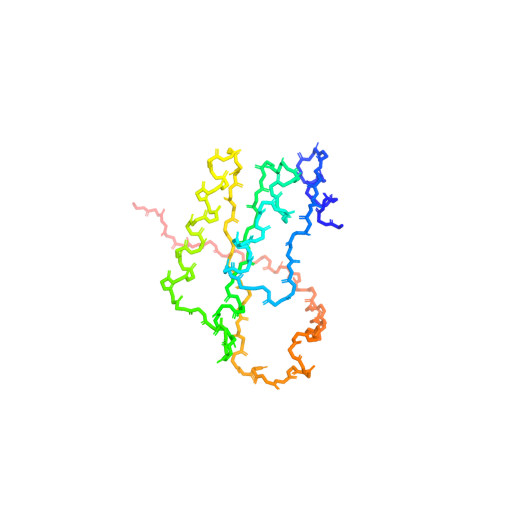 A 1 114 ? 25.066 6.493 19.296 1.00 42.78 114 PRO A C 1
ATOM 865 O O . PRO A 1 114 ? 24.996 7.366 18.429 1.00 42.78 114 PRO A O 1
ATOM 868 N N . ARG A 1 115 ? 24.300 6.484 20.397 1.00 37.44 115 ARG A N 1
ATOM 869 C CA . ARG A 1 115 ? 23.452 7.623 20.764 1.00 37.44 115 ARG A CA 1
ATOM 870 C C . ARG A 1 115 ? 24.328 8.866 20.734 1.00 37.44 115 ARG A C 1
ATOM 872 O O . ARG A 1 115 ? 25.183 9.036 21.596 1.00 37.44 115 ARG A O 1
ATOM 879 N N . VAL A 1 116 ? 24.121 9.699 19.725 1.00 51.66 116 VAL A N 1
ATOM 880 C CA . VAL A 1 116 ? 24.615 11.064 19.738 1.00 51.66 116 VAL A CA 1
ATOM 881 C C . VAL A 1 116 ? 23.596 11.801 20.586 1.00 51.66 116 VAL A C 1
ATOM 883 O O . VAL A 1 116 ? 22.446 11.958 20.171 1.00 51.66 116 VAL A O 1
ATOM 886 N N . GLU A 1 117 ? 23.964 12.131 21.822 1.00 43.72 117 GLU A N 1
ATOM 887 C CA . GLU A 1 117 ? 23.148 13.059 22.597 1.00 43.72 117 GLU A CA 1
ATOM 888 C C . GLU A 1 117 ? 23.082 14.377 21.818 1.00 43.72 117 GLU A C 1
ATOM 890 O O . GLU A 1 117 ? 24.105 14.810 21.282 1.00 43.72 117 GLU A O 1
ATOM 895 N N . PRO A 1 118 ? 21.899 14.990 21.665 1.00 43.12 118 PRO A N 1
ATOM 896 C CA . PRO A 1 118 ? 21.800 16.241 20.942 1.00 43.12 118 PRO A CA 1
ATOM 897 C C . PRO A 1 118 ? 22.577 17.308 21.712 1.00 43.12 118 PRO A C 1
ATOM 899 O O . PRO A 1 118 ? 22.169 17.743 22.788 1.00 43.12 118 PRO A O 1
ATOM 902 N N . GLU A 1 119 ? 23.700 17.741 21.150 1.00 49.47 119 GLU A N 1
ATOM 903 C CA . GLU A 1 119 ? 24.375 18.951 21.591 1.00 49.47 119 GLU A CA 1
ATOM 904 C C . GLU A 1 119 ? 23.457 20.119 21.216 1.00 49.47 119 GLU A C 1
ATOM 906 O O . GLU A 1 119 ? 23.345 20.503 20.050 1.00 49.47 119 GLU A O 1
ATOM 911 N N . HIS A 1 120 ? 22.701 20.628 22.192 1.00 45.06 120 HIS A N 1
ATOM 912 C CA . HIS A 1 120 ? 21.863 21.809 22.018 1.00 45.06 120 HIS A CA 1
ATOM 913 C C . HIS A 1 120 ? 22.749 23.042 21.805 1.00 45.06 120 HIS A C 1
ATOM 915 O O . HIS A 1 120 ? 23.013 23.803 22.730 1.00 45.06 120 HIS A O 1
ATOM 921 N N . HIS A 1 121 ? 23.157 23.267 20.562 1.00 46.44 121 HIS A N 1
ATOM 922 C CA . HIS A 1 121 ? 23.611 24.566 20.090 1.00 46.44 121 HIS A CA 1
ATOM 923 C C . HIS A 1 121 ? 22.606 25.083 19.063 1.00 46.44 121 HIS A C 1
ATOM 925 O O . HIS A 1 121 ? 22.810 25.020 17.854 1.00 46.44 121 HIS A O 1
ATOM 931 N N . TYR A 1 122 ? 21.476 25.574 19.574 1.00 40.84 122 TYR A N 1
ATOM 932 C CA . TYR A 1 122 ? 20.650 26.515 18.830 1.00 40.84 122 TYR A CA 1
ATOM 933 C C . TYR A 1 122 ? 21.367 27.868 18.869 1.00 40.84 122 TYR A C 1
ATOM 935 O O . TYR A 1 122 ? 21.386 28.526 19.907 1.00 40.84 122 TYR A O 1
ATOM 943 N N . GLU A 1 123 ? 21.975 28.276 17.757 1.00 42.41 123 GLU A N 1
ATOM 944 C CA . GLU A 1 123 ? 22.292 29.688 17.550 1.00 42.41 123 GLU A CA 1
ATOM 945 C C . GLU A 1 123 ? 21.074 30.371 16.926 1.00 42.41 123 GLU A C 1
ATOM 947 O O . GLU A 1 123 ? 20.580 29.958 15.874 1.00 42.41 123 GLU A O 1
ATOM 952 N N . GLU A 1 124 ? 20.560 31.406 17.591 1.00 43.03 124 GLU A N 1
ATOM 953 C CA . GLU A 1 124 ? 19.508 32.251 17.030 1.00 43.03 124 GLU A CA 1
ATOM 954 C C . GLU A 1 124 ? 20.008 32.935 15.743 1.00 43.03 124 GLU A C 1
ATOM 956 O O . GLU A 1 124 ? 21.077 33.559 15.753 1.00 43.03 124 GLU A O 1
ATOM 961 N N . PRO A 1 125 ? 19.247 32.895 14.632 1.00 46.53 125 PRO A N 1
ATOM 962 C CA . PRO A 1 125 ? 19.583 33.678 13.455 1.00 46.53 125 PRO A CA 1
ATOM 963 C C . PRO A 1 125 ? 19.464 35.168 13.791 1.00 46.53 125 PRO A C 1
ATOM 965 O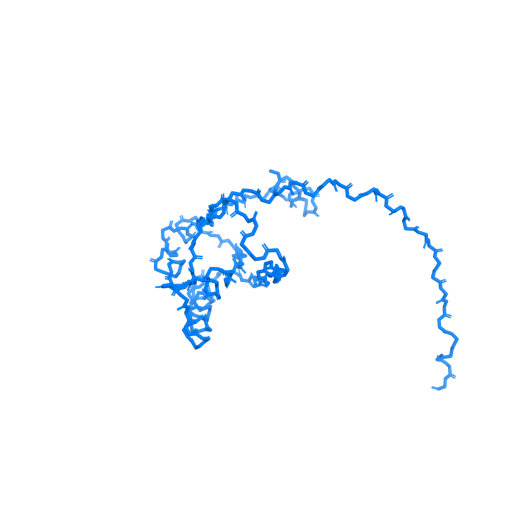 O . PRO A 1 125 ? 18.372 35.681 14.045 1.00 46.53 125 PRO A O 1
ATOM 968 N N . ARG A 1 126 ? 20.587 35.893 13.773 1.00 43.91 126 ARG A N 1
ATOM 969 C CA . ARG A 1 126 ? 20.557 37.357 13.847 1.00 43.91 126 ARG A CA 1
ATOM 970 C C . ARG A 1 126 ? 19.863 37.906 12.605 1.00 43.91 126 ARG A C 1
ATOM 972 O O . ARG A 1 126 ? 20.400 37.804 11.506 1.00 43.91 126 ARG A O 1
ATOM 979 N N . GLY A 1 127 ? 18.733 38.571 12.815 1.00 52.34 127 GLY A N 1
ATOM 980 C CA . GLY A 1 127 ? 18.161 39.493 11.839 1.00 52.34 127 GLY A CA 1
ATOM 981 C C . GLY A 1 127 ? 16.863 39.019 11.201 1.00 52.34 127 GLY A C 1
ATOM 982 O O . GLY A 1 127 ? 16.840 38.649 10.034 1.00 52.34 127 GLY A O 1
ATOM 983 N N . TRP A 1 128 ? 15.764 39.155 11.941 1.00 36.62 128 TRP A N 1
ATOM 984 C CA . TRP A 1 128 ? 14.484 39.530 11.340 1.00 36.62 128 TRP A CA 1
ATOM 985 C C . TRP A 1 128 ? 13.761 40.524 12.254 1.00 36.62 128 TRP A C 1
ATOM 987 O O . TRP A 1 128 ? 12.790 40.210 12.935 1.00 36.62 128 TRP A O 1
ATOM 997 N N . ALA A 1 129 ? 14.307 41.736 12.311 1.00 42.12 129 ALA A N 1
ATOM 998 C CA . ALA A 1 129 ? 13.579 42.930 12.713 1.00 42.12 129 ALA A CA 1
ATOM 999 C C . ALA A 1 129 ? 13.734 43.926 11.560 1.00 42.12 129 ALA A C 1
ATOM 1001 O O . ALA A 1 129 ? 14.836 44.417 11.309 1.00 42.12 129 ALA A O 1
ATOM 1002 N N . GLY A 1 130 ? 12.642 44.130 10.829 1.00 41.97 130 GLY A N 1
ATOM 1003 C CA . GLY A 1 130 ? 12.531 44.997 9.661 1.00 41.97 130 GLY A CA 1
ATOM 1004 C C . GLY A 1 130 ? 11.128 44.910 9.096 1.00 41.97 130 GLY A C 1
ATOM 1005 O O . GLY A 1 130 ? 10.794 43.817 8.593 1.00 41.97 130 GLY A O 1
#

Foldseek 3Di:
DVQVVCCVVVVHRDDDDDLDDALDALVNCLVCVCVSPPVVVAQEEEDEHDPNLCPPPVRNPDPVVSVVSVVSVCVVCVVSNHHYDYDYHDDDPPVCPPVDPDRDDDDDPPPPDPPPPDPPPDDDDPDDDD

pLDDT: mean 79.47, std 22.39, range [36.62, 98.69]

Secondary structure (DSSP, 8-state):
-HHHHHHHHHTS---------TT--HHHHHHHHHHHTGGG--SEEEE---HHHHH-TTTPPPHHHHHHHHHHHHHHHHHTT-EEEE-PPPPP-GGGTT-SSSTT---------------------S----